Protein AF-A0A449B3T2-F1 (afdb_monomer)

Foldseek 3Di:
DVVVCVVPCVPCVVVVVVCVVCVVVVCVLVVDDPLVNVVVVPCVLVVVLVVQLVVVVVVPPDDPDPVRNVVSNVVSVVVSVVVPPDDDPPPPDD

Nearest PDB structures (foldseek):
  8ti8-assembly1_C  TM=3.161E-01  e=8.582E+00  Bacillus cereus B4264

Organism: NCBI:txid114885

Radius of gyration: 19.02 Å; Cα contacts (8 Å, |Δi|>4): 18; chains: 1; bounding box: 44×22×51 Å

pLDDT: mean 87.88, std 9.01, range [41.09, 96.56]

Secondary structure (DSSP, 8-state):
-HHHHHHHHHHHHHHHHHHHHTHHHHHGGGGS-HHHHHHHH-THHHHHHHHHHHHHHHT-S--SSHHHHHHHHHHHHHHHHTT--SPPTTTT--

InterPro domains:
  IPR001207 Transposase, mutator type [PF00872] (3-85)
  IPR001207 Transposase, mutator type [PTHR33217] (3-91)

Structure (mmCIF, N/CA/C/O backbone):
data_AF-A0A449B3T2-F1
#
_entry.id   AF-A0A449B3T2-F1
#
loop_
_atom_site.group_PDB
_atom_site.id
_atom_site.type_symbol
_atom_site.label_atom_id
_atom_site.label_alt_id
_atom_site.label_comp_id
_atom_site.label_asym_id
_atom_site.label_entity_id
_atom_site.label_seq_id
_atom_site.pdbx_PDB_ins_code
_atom_site.Cartn_x
_atom_site.Cartn_y
_atom_site.Cartn_z
_atom_site.occupancy
_atom_site.B_iso_or_equiv
_atom_site.auth_seq_id
_atom_site.auth_comp_id
_atom_site.auth_asym_id
_atom_site.auth_atom_id
_atom_site.pdbx_PDB_model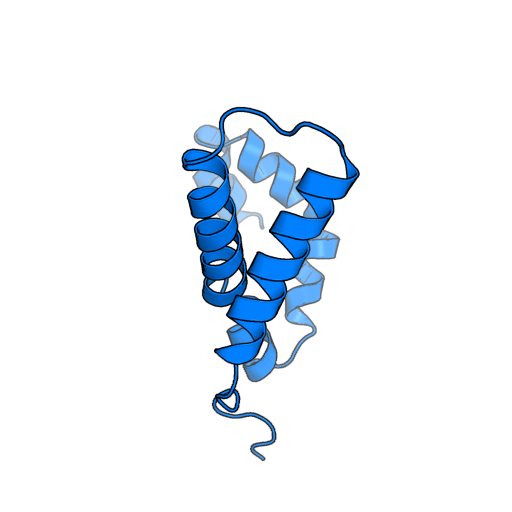_num
ATOM 1 N N . MET A 1 1 ? 12.709 -5.187 -19.032 1.00 81.06 1 MET A N 1
ATOM 2 C CA . MET A 1 1 ? 13.514 -5.498 -17.834 1.00 81.06 1 MET A CA 1
ATOM 3 C C . MET A 1 1 ? 14.985 -5.114 -17.995 1.00 81.06 1 MET A C 1
ATOM 5 O O . MET A 1 1 ? 15.429 -4.276 -17.232 1.00 81.06 1 MET A O 1
ATOM 9 N N . LYS A 1 2 ? 15.710 -5.595 -19.020 1.00 86.50 2 LYS A N 1
ATOM 10 C CA . LYS A 1 2 ? 17.157 -5.324 -19.219 1.00 86.50 2 LYS A CA 1
ATOM 11 C C . LYS A 1 2 ? 17.600 -3.859 -19.026 1.00 86.50 2 LYS A C 1
ATOM 13 O O . LYS A 1 2 ? 18.418 -3.590 -18.162 1.00 86.50 2 LYS A O 1
ATOM 18 N N . TYR A 1 3 ? 16.973 -2.909 -19.725 1.00 91.50 3 TYR A N 1
ATOM 19 C CA . TYR A 1 3 ? 17.302 -1.477 -19.594 1.00 91.50 3 TYR A CA 1
ATOM 20 C C . TYR A 1 3 ? 17.069 -0.907 -18.180 1.00 91.50 3 TYR A C 1
ATOM 22 O O . TYR A 1 3 ? 17.782 -0.014 -17.728 1.00 91.50 3 TYR A O 1
ATOM 30 N N . PHE A 1 4 ? 16.054 -1.407 -17.467 1.00 90.00 4 PHE A N 1
ATOM 31 C CA . PHE A 1 4 ? 15.775 -0.985 -16.094 1.00 90.00 4 PHE A CA 1
ATOM 32 C C . PHE A 1 4 ? 16.853 -1.494 -15.131 1.00 90.00 4 PHE A C 1
ATOM 34 O O . PHE A 1 4 ? 17.318 -0.727 -14.290 1.00 90.00 4 PHE A O 1
ATOM 41 N N . GLU A 1 5 ? 17.277 -2.749 -15.290 1.00 92.50 5 GLU A N 1
ATOM 42 C CA . GLU A 1 5 ? 18.349 -3.347 -14.489 1.00 92.50 5 GLU A CA 1
ATOM 43 C C . GLU A 1 5 ? 19.675 -2.616 -14.725 1.00 92.50 5 GLU A C 1
ATOM 45 O O . GLU A 1 5 ? 20.263 -2.109 -13.778 1.00 92.50 5 GLU A O 1
ATOM 50 N N . GLU A 1 6 ? 20.091 -2.438 -15.981 1.00 94.25 6 GLU A N 1
ATOM 51 C CA . GLU A 1 6 ? 21.342 -1.744 -16.330 1.00 94.25 6 GLU A CA 1
ATOM 52 C C . GLU A 1 6 ? 21.446 -0.345 -15.709 1.00 94.25 6 GLU A C 1
ATOM 54 O O . GLU A 1 6 ? 22.515 0.078 -15.272 1.00 94.25 6 GLU A O 1
ATOM 59 N N . LYS A 1 7 ? 20.322 0.376 -15.640 1.00 95.06 7 LYS A N 1
ATOM 60 C CA . LYS A 1 7 ? 20.288 1.745 -15.122 1.00 95.06 7 LYS A CA 1
ATOM 61 C C . LYS A 1 7 ? 20.272 1.824 -13.595 1.00 95.06 7 LYS A C 1
ATOM 63 O O . LYS A 1 7 ? 20.798 2.790 -13.042 1.00 95.06 7 LYS A O 1
ATOM 68 N N . TRP A 1 8 ? 19.627 0.876 -12.915 1.00 95.50 8 TRP A N 1
ATOM 69 C CA . TRP A 1 8 ? 19.292 1.012 -11.492 1.00 95.50 8 TRP A CA 1
ATOM 70 C C . TRP A 1 8 ? 19.899 -0.048 -10.577 1.00 95.50 8 TRP A C 1
ATOM 72 O O . TRP A 1 8 ? 19.884 0.157 -9.364 1.00 95.50 8 TRP A O 1
ATOM 82 N N . ASP A 1 9 ? 20.458 -1.133 -11.110 1.00 93.69 9 ASP A N 1
ATOM 83 C CA . ASP A 1 9 ? 20.985 -2.243 -10.307 1.00 93.69 9 ASP A CA 1
ATOM 84 C C . AS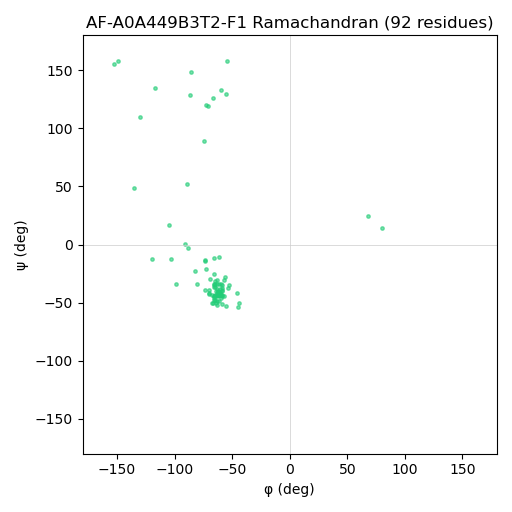P A 1 9 ? 22.120 -1.797 -9.377 1.00 93.69 9 ASP A C 1
ATOM 86 O O . ASP A 1 9 ? 22.115 -2.111 -8.187 1.00 93.69 9 ASP A O 1
ATOM 90 N N . SER A 1 10 ? 23.011 -0.933 -9.871 1.00 94.81 10 SER A N 1
ATOM 91 C CA . SER A 1 10 ? 24.129 -0.390 -9.088 1.00 94.81 10 SER A CA 1
ATOM 92 C C . SER A 1 10 ? 23.689 0.453 -7.885 1.00 94.81 10 SER A C 1
ATOM 94 O O . SER A 1 10 ? 24.380 0.487 -6.870 1.00 94.81 10 SER A O 1
ATOM 96 N N . LYS A 1 11 ? 22.539 1.134 -7.977 1.00 95.75 11 LYS A N 1
ATOM 97 C CA . LYS A 1 11 ? 22.045 2.052 -6.937 1.00 95.75 11 LYS A CA 1
ATOM 98 C C . LYS A 1 11 ? 21.001 1.413 -6.023 1.00 95.75 11 LYS A C 1
ATOM 100 O O . LYS A 1 11 ? 20.928 1.751 -4.844 1.00 95.75 11 LYS A O 1
ATOM 105 N N . TYR A 1 12 ? 20.177 0.517 -6.561 1.00 96.56 12 TYR A N 1
ATOM 106 C CA . TYR A 1 12 ? 19.007 -0.043 -5.885 1.00 96.56 12 TYR A CA 1
ATOM 107 C C . TYR A 1 12 ? 18.904 -1.559 -6.077 1.00 96.56 12 TYR A C 1
ATOM 109 O O . TYR A 1 12 ? 17.830 -2.079 -6.379 1.00 96.56 12 TYR A O 1
ATOM 117 N N . TYR A 1 13 ? 20.008 -2.270 -5.844 1.00 94.69 13 TYR A N 1
ATOM 118 C CA . TYR A 1 13 ? 20.117 -3.724 -6.004 1.00 94.69 13 TYR A CA 1
ATOM 119 C C . TYR A 1 13 ? 18.920 -4.509 -5.439 1.00 94.69 13 TYR A C 1
ATOM 121 O O . TYR A 1 13 ? 18.309 -5.311 -6.138 1.00 94.69 13 TYR A O 1
ATOM 129 N N . TYR A 1 14 ? 18.517 -4.252 -4.188 1.00 95.50 14 TYR A N 1
ATOM 130 C CA . TYR A 1 14 ? 17.400 -4.981 -3.570 1.00 95.50 14 TYR A CA 1
ATOM 131 C C . TYR A 1 14 ? 16.052 -4.717 -4.244 1.00 95.50 14 TYR A C 1
ATOM 133 O O . TYR A 1 14 ? 15.227 -5.627 -4.337 1.00 95.50 14 TYR A O 1
ATOM 141 N N . ALA A 1 15 ? 15.828 -3.496 -4.739 1.00 93.25 15 ALA A N 1
ATOM 142 C CA . ALA A 1 15 ? 14.626 -3.188 -5.499 1.00 93.25 15 ALA A CA 1
ATOM 143 C C . ALA A 1 15 ? 14.643 -3.964 -6.820 1.00 93.25 15 ALA A C 1
ATOM 145 O O . ALA A 1 15 ? 13.694 -4.686 -7.110 1.00 93.25 15 ALA A O 1
ATOM 146 N N . VAL A 1 16 ? 15.744 -3.893 -7.572 1.00 94.62 16 VAL A N 1
ATOM 147 C CA . VAL A 1 16 ? 15.893 -4.600 -8.853 1.00 94.62 16 VAL A CA 1
ATOM 148 C C . VAL A 1 16 ? 15.745 -6.114 -8.683 1.00 94.62 16 VAL A C 1
ATOM 150 O O . VAL A 1 16 ? 14.994 -6.745 -9.425 1.00 94.62 16 VAL A O 1
ATOM 153 N N . LYS A 1 17 ? 16.360 -6.691 -7.646 1.00 94.88 17 LYS A N 1
ATOM 154 C CA . LYS A 1 17 ? 16.214 -8.107 -7.289 1.00 94.88 17 LYS A CA 1
ATOM 155 C C . LYS A 1 17 ? 14.761 -8.491 -6.999 1.00 94.88 17 LYS A C 1
ATOM 157 O O . LYS A 1 17 ? 14.304 -9.521 -7.482 1.00 94.88 17 LYS A O 1
ATOM 162 N N . SER A 1 18 ? 14.025 -7.673 -6.244 1.00 94.50 18 SER A N 1
ATOM 163 C CA . SER A 1 18 ? 12.599 -7.910 -5.979 1.00 94.50 18 SER A CA 1
ATOM 164 C C . SER A 1 18 ? 11.768 -7.879 -7.266 1.00 94.50 18 SER A C 1
ATOM 166 O O . SER A 1 18 ? 10.952 -8.769 -7.494 1.00 94.50 18 SER A O 1
ATOM 168 N N . TRP A 1 19 ? 12.021 -6.910 -8.151 1.00 93.38 19 TRP A N 1
ATOM 169 C CA . TRP A 1 19 ? 11.360 -6.833 -9.456 1.00 93.38 19 TRP A CA 1
ATOM 170 C C . TRP A 1 19 ? 11.654 -8.048 -10.335 1.00 93.38 19 TRP A C 1
ATOM 172 O O . TRP A 1 19 ? 10.745 -8.545 -10.989 1.00 93.38 19 TRP A O 1
ATOM 182 N N . ARG A 1 20 ? 12.899 -8.540 -10.341 1.00 93.19 20 ARG A N 1
ATOM 183 C CA . ARG A 1 20 ? 13.285 -9.740 -11.092 1.00 93.19 20 ARG A CA 1
ATOM 184 C C . ARG A 1 20 ? 12.594 -10.991 -10.550 1.00 93.19 20 ARG A C 1
ATOM 186 O O . ARG A 1 20 ? 12.067 -11.770 -11.333 1.00 93.19 20 ARG A O 1
ATOM 193 N N . ASN A 1 21 ? 12.576 -11.168 -9.229 1.00 94.88 21 ASN A N 1
ATOM 194 C CA . ASN A 1 21 ? 11.990 -12.350 -8.594 1.00 94.88 21 ASN A CA 1
ATOM 195 C C . ASN A 1 21 ? 10.471 -12.440 -8.781 1.00 94.88 21 ASN A C 1
ATOM 197 O O . ASN A 1 21 ? 9.945 -13.537 -8.901 1.00 94.88 21 ASN A O 1
ATOM 201 N N . ASN A 1 22 ? 9.782 -11.297 -8.804 1.00 94.44 22 ASN A N 1
ATOM 202 C CA . ASN A 1 22 ? 8.323 -11.232 -8.920 1.00 94.44 22 ASN A CA 1
ATOM 203 C C . ASN A 1 22 ? 7.872 -10.809 -10.330 1.00 94.44 22 ASN A C 1
ATOM 205 O O . ASN A 1 22 ? 6.743 -10.359 -10.512 1.00 94.44 22 ASN A O 1
ATOM 209 N N . PHE A 1 23 ? 8.758 -10.883 -11.331 1.00 91.69 23 PHE A N 1
ATOM 210 C CA . PHE A 1 23 ? 8.513 -10.289 -12.647 1.00 91.69 23 PHE A CA 1
ATOM 211 C C . PHE A 1 23 ? 7.264 -10.862 -13.326 1.00 91.69 23 PHE A C 1
ATOM 213 O O . PHE A 1 23 ? 6.457 -10.095 -13.845 1.00 91.69 23 PHE A O 1
ATOM 220 N N . ASP A 1 24 ? 7.072 -12.180 -13.269 1.00 91.88 24 ASP A N 1
ATOM 221 C CA . ASP A 1 24 ? 5.936 -12.855 -13.908 1.00 91.88 24 ASP A CA 1
ATOM 222 C C . ASP A 1 24 ? 4.589 -12.394 -13.323 1.00 91.88 24 ASP A C 1
ATOM 224 O O . ASP A 1 24 ? 3.641 -12.096 -14.056 1.00 91.88 24 ASP A O 1
ATOM 228 N N . GLU A 1 25 ? 4.520 -12.226 -12.001 1.00 91.44 25 GLU A N 1
ATOM 229 C CA . GLU A 1 25 ? 3.337 -11.683 -11.327 1.00 91.44 25 GLU A CA 1
ATOM 230 C C . GLU A 1 25 ? 3.102 -10.218 -11.713 1.00 91.44 25 GLU A C 1
ATOM 232 O O . GLU A 1 25 ? 1.986 -9.827 -12.061 1.00 91.44 25 GLU A O 1
ATOM 237 N N . LEU A 1 26 ? 4.161 -9.404 -11.730 1.00 89.19 26 LEU A N 1
ATOM 238 C CA . LEU A 1 26 ? 4.076 -7.982 -12.070 1.00 89.19 26 LEU A CA 1
ATOM 239 C C . LEU A 1 26 ? 3.653 -7.757 -13.527 1.00 89.19 26 LEU A C 1
ATOM 241 O O . LEU A 1 26 ? 2.927 -6.804 -13.815 1.00 89.19 26 LEU A O 1
ATOM 245 N N . VAL A 1 27 ? 4.062 -8.629 -14.453 1.00 90.69 27 VAL A N 1
ATOM 246 C CA . VAL A 1 27 ? 3.694 -8.522 -15.873 1.00 90.69 27 VAL A CA 1
ATOM 247 C C . VAL A 1 27 ? 2.230 -8.890 -16.119 1.00 90.69 27 VAL A C 1
ATOM 249 O O . VAL A 1 27 ? 1.643 -8.393 -17.079 1.00 90.69 27 VAL A O 1
ATOM 252 N N . THR A 1 28 ? 1.590 -9.642 -15.218 1.00 90.56 28 THR A N 1
ATOM 253 C CA . THR A 1 28 ? 0.153 -9.967 -15.311 1.00 90.56 28 THR A CA 1
ATOM 254 C C . THR A 1 28 ? -0.718 -8.706 -15.381 1.00 90.56 28 THR A C 1
ATOM 256 O O . THR A 1 28 ? -1.761 -8.703 -16.032 1.00 90.56 28 THR A O 1
ATOM 259 N N . PHE A 1 29 ? -0.253 -7.589 -14.811 1.00 88.50 29 PHE A N 1
ATOM 260 C CA . PHE A 1 29 ? -0.877 -6.272 -14.962 1.00 88.50 29 PHE A CA 1
ATOM 261 C C . PHE A 1 29 ? -1.102 -5.860 -16.430 1.00 88.50 29 PHE A C 1
ATOM 263 O O . PHE A 1 29 ? -2.097 -5.207 -16.744 1.00 88.50 29 PHE A O 1
ATOM 270 N N . PHE A 1 30 ? -0.206 -6.236 -17.347 1.00 90.31 30 PHE A N 1
ATOM 271 C CA . PHE A 1 30 ? -0.318 -5.892 -18.767 1.00 90.31 30 PHE A CA 1
ATOM 272 C C . PHE A 1 30 ? -1.403 -6.675 -19.509 1.00 90.31 30 PHE A C 1
ATOM 274 O O . PHE A 1 30 ? -1.786 -6.257 -20.599 1.00 90.31 30 PHE A O 1
ATOM 281 N N . ASN A 1 31 ? -1.943 -7.739 -18.911 1.00 92.69 31 ASN A N 1
ATOM 282 C CA . ASN A 1 31 ? -3.065 -8.485 -19.481 1.00 92.69 31 ASN A CA 1
ATOM 283 C C . ASN A 1 31 ? -4.395 -7.717 -19.372 1.00 92.69 31 ASN A C 1
ATOM 285 O O . ASN A 1 31 ? -5.365 -8.078 -20.033 1.00 92.69 31 ASN A O 1
ATOM 289 N N . PHE A 1 32 ? -4.460 -6.660 -18.553 1.00 90.12 32 PHE A N 1
ATOM 290 C CA . PHE A 1 32 ? -5.663 -5.845 -18.399 1.00 90.12 32 PHE A CA 1
ATOM 291 C C . PHE A 1 32 ? -5.761 -4.724 -19.458 1.00 90.12 32 PHE A C 1
ATOM 293 O O . PHE A 1 32 ? -4.739 -4.140 -19.848 1.00 90.12 32 PHE A O 1
ATOM 300 N N . PRO A 1 33 ? -6.988 -4.338 -19.871 1.00 91.19 33 PRO A N 1
ATOM 301 C CA . PRO A 1 33 ? -7.226 -3.171 -20.724 1.00 91.19 33 PRO A CA 1
ATOM 302 C C . PRO A 1 33 ? -6.628 -1.879 -20.152 1.00 91.19 33 PRO A C 1
ATOM 304 O O . PRO A 1 33 ? -6.374 -1.767 -18.948 1.00 91.19 33 PRO A O 1
ATOM 307 N N . ALA A 1 34 ? -6.385 -0.882 -21.006 1.00 87.88 34 ALA A N 1
ATOM 308 C CA . ALA A 1 34 ? -5.733 0.369 -20.604 1.00 87.88 34 ALA A CA 1
ATOM 309 C C . ALA A 1 34 ? -6.516 1.120 -19.508 1.00 87.88 34 ALA A C 1
ATOM 311 O O . ALA A 1 34 ? -5.920 1.710 -18.604 1.00 87.88 34 ALA A O 1
ATOM 312 N N . GLU A 1 35 ? -7.842 1.036 -19.554 1.00 83.50 35 GLU A N 1
ATOM 313 C CA . GLU A 1 35 ? -8.785 1.623 -18.605 1.00 83.50 35 GLU A CA 1
ATOM 314 C C . GLU A 1 35 ? -8.590 1.017 -17.211 1.00 83.50 35 GLU A C 1
ATOM 316 O O . GLU A 1 35 ? -8.420 1.737 -16.227 1.00 83.50 35 GLU A O 1
ATOM 321 N N . ILE A 1 36 ? -8.520 -0.314 -17.136 1.00 86.31 36 ILE A N 1
ATOM 322 C CA . ILE A 1 36 ? -8.314 -1.053 -15.886 1.00 86.31 36 ILE A CA 1
ATOM 323 C C . ILE A 1 36 ? -6.890 -0.845 -15.359 1.00 86.31 36 ILE A C 1
ATOM 325 O O . ILE A 1 36 ? -6.698 -0.626 -14.163 1.00 86.31 36 ILE A O 1
ATOM 329 N N . ARG A 1 37 ? -5.885 -0.817 -16.243 1.00 88.88 37 ARG A N 1
ATOM 330 C CA . ARG A 1 37 ? -4.495 -0.516 -15.866 1.00 88.88 37 ARG A CA 1
ATOM 331 C C . ARG A 1 37 ? -4.355 0.857 -15.225 1.00 88.88 37 ARG A C 1
ATOM 333 O O . ARG A 1 37 ? -3.636 0.992 -14.237 1.00 88.88 37 ARG A O 1
ATOM 340 N N . LYS A 1 38 ? -5.067 1.865 -15.737 1.00 84.50 38 LYS A N 1
ATOM 341 C CA . LYS A 1 38 ? -5.092 3.206 -15.138 1.00 84.50 38 LYS A CA 1
ATOM 342 C C . LYS A 1 38 ? -5.643 3.172 -13.712 1.00 84.50 38 LYS A C 1
ATOM 344 O O . LYS A 1 38 ? -5.073 3.823 -12.841 1.00 84.50 38 LYS A O 1
ATOM 349 N N . LEU A 1 39 ? -6.700 2.395 -13.465 1.00 83.62 39 LEU A N 1
ATOM 350 C CA . LEU A 1 39 ? -7.270 2.227 -12.125 1.00 83.62 39 LEU A CA 1
ATOM 351 C C . LEU A 1 39 ? -6.297 1.526 -11.175 1.00 83.62 39 LEU A C 1
ATOM 353 O O . LEU A 1 39 ? -6.049 2.029 -10.081 1.00 83.62 39 LEU A O 1
ATOM 357 N N . ILE A 1 40 ? -5.698 0.416 -11.605 1.00 86.25 40 ILE A N 1
ATOM 358 C CA . ILE A 1 40 ? -4.751 -0.353 -10.786 1.00 86.25 40 ILE A CA 1
ATOM 359 C C . ILE A 1 40 ? -3.487 0.468 -10.475 1.00 86.25 40 ILE A C 1
ATOM 361 O O . ILE A 1 40 ? -2.999 0.436 -9.348 1.00 86.25 40 ILE A O 1
ATOM 365 N N . TYR A 1 41 ? -2.971 1.238 -11.441 1.00 82.56 41 TYR A N 1
ATOM 366 C CA . TYR A 1 41 ? -1.792 2.086 -11.231 1.00 82.56 41 TYR A CA 1
ATOM 367 C C . TYR A 1 41 ? -2.052 3.224 -10.233 1.00 82.56 41 TYR A C 1
ATOM 369 O O . TYR A 1 41 ? -1.123 3.715 -9.593 1.00 82.56 41 TYR A O 1
ATOM 377 N N . THR A 1 42 ? -3.307 3.660 -10.072 1.00 79.62 42 THR A N 1
ATOM 378 C CA . THR A 1 42 ? -3.644 4.687 -9.081 1.00 79.62 42 THR A CA 1
ATOM 379 C C . THR A 1 42 ? -3.626 4.101 -7.666 1.00 79.62 42 THR A C 1
ATOM 381 O O . THR A 1 42 ? -4.641 3.679 -7.120 1.00 79.62 42 THR A O 1
ATOM 384 N N . THR A 1 43 ? -2.462 4.126 -7.017 1.00 77.94 43 THR A N 1
ATOM 385 C CA . THR A 1 43 ? -2.306 3.706 -5.611 1.00 77.94 43 THR A CA 1
ATOM 386 C C . THR A 1 43 ? -3.041 4.623 -4.625 1.00 77.94 43 THR A C 1
ATOM 388 O O . THR A 1 43 ? -3.240 4.246 -3.471 1.00 77.94 43 THR A O 1
ATOM 391 N N . ASN A 1 44 ? -3.520 5.789 -5.081 1.00 82.19 44 ASN A N 1
ATOM 392 C CA . ASN A 1 44 ? -4.229 6.811 -4.302 1.00 82.19 44 ASN A CA 1
ATOM 393 C C . ASN A 1 44 ? -5.325 6.253 -3.382 1.00 82.19 44 ASN A C 1
ATOM 395 O O . ASN A 1 44 ? -5.454 6.707 -2.247 1.00 82.19 44 ASN A O 1
ATOM 399 N N . VAL A 1 45 ? -6.123 5.286 -3.848 1.00 85.12 45 VAL A N 1
ATOM 400 C CA . VAL A 1 45 ? -7.238 4.733 -3.059 1.00 85.12 45 VAL A CA 1
ATOM 401 C C . VAL A 1 4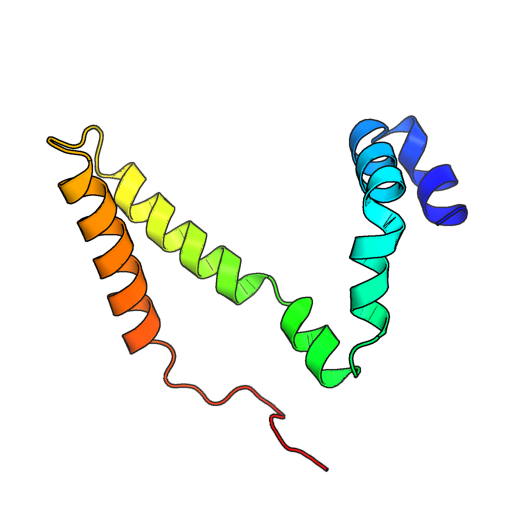5 ? -6.714 3.952 -1.851 1.00 85.12 45 VAL A C 1
ATOM 403 O O . VAL A 1 45 ? -7.120 4.215 -0.715 1.00 85.12 45 VAL A O 1
ATOM 406 N N . ILE A 1 46 ? -5.769 3.037 -2.084 1.00 88.00 46 ILE A N 1
ATOM 407 C CA . ILE A 1 46 ? -5.172 2.188 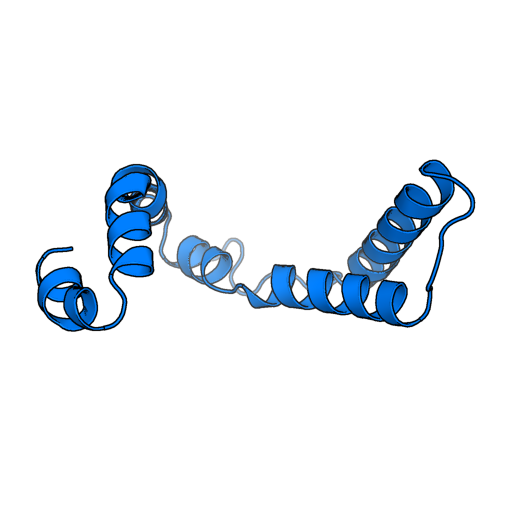-1.045 1.00 88.00 46 ILE A CA 1
ATOM 408 C C . ILE A 1 46 ? -4.283 3.023 -0.115 1.00 88.00 46 ILE A C 1
ATOM 410 O O . ILE A 1 46 ? -4.339 2.873 1.106 1.00 88.00 46 ILE A O 1
ATOM 414 N N . GLU A 1 47 ? -3.496 3.951 -0.659 1.00 90.75 47 GLU A N 1
ATOM 415 C CA . GLU A 1 47 ? -2.652 4.855 0.124 1.00 90.75 47 GLU A CA 1
ATOM 416 C C . GLU A 1 47 ? -3.471 5.777 1.027 1.00 90.75 47 GLU A C 1
ATOM 418 O O . GLU A 1 47 ? -3.110 5.971 2.190 1.00 90.75 47 GLU A O 1
ATOM 423 N N . ASN A 1 48 ? -4.589 6.317 0.533 1.00 89.69 48 ASN A N 1
ATOM 424 C CA . ASN A 1 48 ? -5.491 7.139 1.334 1.00 89.69 48 ASN A CA 1
ATOM 425 C C . ASN A 1 48 ? -6.118 6.334 2.484 1.00 89.69 48 ASN A C 1
ATOM 427 O O . ASN A 1 48 ? -6.120 6.801 3.626 1.00 89.69 48 ASN A O 1
ATOM 431 N N . LEU A 1 49 ? -6.581 5.105 2.219 1.00 91.62 49 LEU A N 1
ATOM 432 C CA . LEU A 1 49 ? -7.091 4.209 3.261 1.00 91.62 49 LEU A CA 1
ATOM 433 C C . LEU A 1 49 ? -6.015 3.923 4.321 1.00 91.62 49 LEU A C 1
ATOM 435 O O . LEU A 1 49 ? -6.238 4.150 5.512 1.00 91.62 49 LEU A O 1
ATOM 439 N N . ASN A 1 50 ? -4.818 3.513 3.893 1.00 92.19 50 ASN A N 1
ATOM 440 C CA . ASN A 1 50 ? -3.697 3.227 4.789 1.00 92.19 50 ASN A CA 1
ATOM 441 C C . ASN A 1 50 ? -3.271 4.456 5.601 1.00 92.19 50 ASN A C 1
ATOM 443 O O . ASN A 1 50 ? -2.963 4.343 6.789 1.00 92.19 50 ASN A O 1
ATOM 447 N N . ARG A 1 51 ? -3.282 5.649 4.999 1.00 92.25 51 ARG A N 1
ATOM 448 C CA . ARG A 1 51 ? -3.008 6.913 5.694 1.00 92.25 51 ARG A CA 1
ATOM 449 C C . ARG A 1 51 ? -4.042 7.185 6.788 1.00 92.25 51 ARG A C 1
ATOM 451 O O . ARG A 1 51 ? -3.653 7.558 7.895 1.00 92.25 51 ARG A O 1
ATOM 458 N N . ASN A 1 52 ? -5.329 6.979 6.508 1.00 90.94 52 ASN A N 1
ATOM 459 C CA . ASN A 1 52 ? -6.401 7.169 7.489 1.00 90.94 52 ASN A CA 1
ATOM 460 C C . ASN A 1 52 ? -6.287 6.181 8.655 1.00 90.94 52 ASN A C 1
ATOM 462 O O . ASN A 1 52 ? -6.364 6.592 9.813 1.00 90.94 52 ASN A O 1
ATOM 466 N N . ILE A 1 53 ? -6.004 4.911 8.364 1.00 92.06 53 ILE A N 1
ATOM 467 C CA . ILE A 1 53 ? -5.769 3.879 9.381 1.00 92.06 53 ILE A CA 1
ATOM 468 C C . ILE A 1 53 ? -4.555 4.245 10.254 1.00 92.06 53 ILE A C 1
ATOM 470 O O . ILE A 1 53 ? -4.659 4.290 11.481 1.00 92.06 53 ILE A O 1
ATOM 474 N N . ARG A 1 54 ? -3.418 4.618 9.646 1.00 92.31 54 ARG A N 1
ATOM 475 C CA . ARG A 1 54 ? -2.214 5.064 10.377 1.00 92.31 54 ARG A CA 1
ATOM 476 C C . ARG A 1 54 ? -2.477 6.286 11.255 1.00 92.31 54 ARG A C 1
ATOM 478 O O . ARG A 1 54 ? -1.933 6.368 12.351 1.00 92.31 54 ARG A O 1
ATOM 485 N N . LYS A 1 55 ? -3.312 7.230 10.806 1.00 91.94 55 LYS A N 1
ATOM 486 C CA . LYS A 1 55 ? -3.696 8.409 11.598 1.00 91.94 55 LYS A CA 1
ATOM 487 C C . LYS A 1 55 ? -4.443 8.016 12.876 1.00 91.94 55 LYS A C 1
ATOM 489 O O . LYS A 1 55 ? -4.190 8.607 13.921 1.00 91.94 55 LYS A O 1
ATOM 494 N N . ILE A 1 56 ? -5.328 7.023 12.803 1.00 89.31 56 ILE A N 1
ATOM 495 C CA . ILE A 1 56 ? -6.057 6.514 13.972 1.00 89.31 56 ILE A CA 1
ATOM 496 C C . ILE A 1 56 ? -5.088 5.844 14.952 1.00 89.31 56 ILE A C 1
ATOM 498 O O . ILE A 1 56 ? -5.148 6.123 16.149 1.00 89.31 56 ILE A O 1
ATOM 502 N N . PHE A 1 57 ? -4.162 5.026 14.442 1.00 89.38 57 PHE A N 1
ATOM 503 C CA . PHE A 1 57 ? -3.147 4.363 15.263 1.00 89.38 57 PHE A CA 1
ATOM 504 C C . PHE A 1 57 ? -2.153 5.325 15.898 1.00 89.38 57 PHE A C 1
ATOM 506 O O . PHE A 1 57 ? -1.788 5.143 17.050 1.00 89.38 57 PHE A O 1
ATOM 513 N N . LYS A 1 58 ?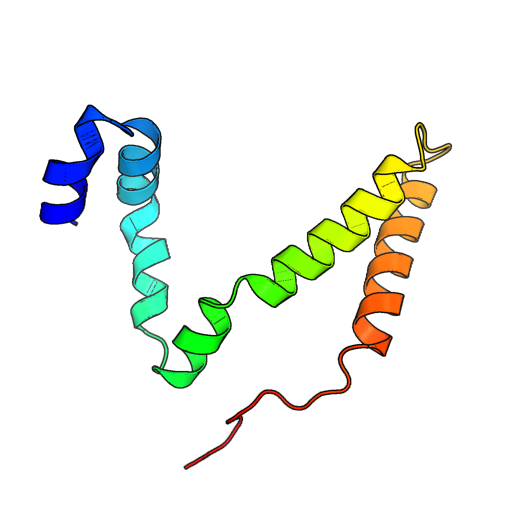 -1.768 6.400 15.208 1.00 89.38 58 LYS A N 1
ATOM 514 C CA . LYS A 1 58 ? -0.860 7.408 15.770 1.00 89.38 58 LYS A CA 1
ATOM 515 C C . LYS A 1 58 ? -1.389 8.016 17.078 1.00 89.38 58 LYS A C 1
ATOM 517 O O . LYS A 1 58 ? -0.600 8.383 17.939 1.00 89.38 58 LYS A O 1
ATOM 522 N N . ASN A 1 59 ? -2.710 8.096 17.230 1.00 84.81 59 ASN A N 1
ATOM 523 C CA . ASN A 1 59 ? -3.362 8.651 18.416 1.00 84.81 59 ASN A CA 1
ATOM 524 C C . ASN A 1 59 ? -3.662 7.595 19.500 1.00 84.81 59 ASN A C 1
ATOM 526 O O . ASN A 1 59 ? -4.259 7.936 20.519 1.00 84.81 59 ASN A O 1
ATOM 530 N N . LYS A 1 60 ? -3.307 6.320 19.288 1.00 84.94 60 LYS A N 1
ATOM 531 C CA . LYS A 1 60 ? -3.574 5.209 20.213 1.00 84.94 60 LYS A CA 1
ATOM 532 C C . LYS A 1 60 ? -2.289 4.419 20.456 1.00 84.94 60 LYS A C 1
ATOM 534 O O . LYS A 1 60 ? -1.809 3.723 19.572 1.00 84.94 60 LYS A O 1
ATOM 539 N N . THR A 1 61 ? -1.735 4.525 21.659 1.00 81.62 61 THR A N 1
ATOM 540 C CA . THR A 1 61 ? -0.454 3.900 22.028 1.00 81.62 61 THR A CA 1
ATOM 541 C C . THR A 1 61 ? -0.570 2.426 22.417 1.00 81.62 61 THR A C 1
ATOM 543 O O . THR A 1 61 ? 0.417 1.706 22.319 1.00 81.62 61 THR A O 1
ATOM 546 N N . SER A 1 62 ? -1.748 1.963 22.846 1.00 88.75 62 SER A N 1
ATOM 547 C CA . SER A 1 62 ? -1.994 0.563 23.205 1.00 88.75 62 SER A CA 1
ATOM 548 C C . SER A 1 62 ? -3.462 0.185 23.003 1.00 88.75 62 SER A C 1
ATOM 550 O O . SER A 1 62 ? -4.348 1.046 23.039 1.00 88.75 62 SER A O 1
ATOM 552 N N . PHE A 1 63 ? -3.704 -1.109 22.797 1.00 89.50 63 PHE A N 1
ATOM 553 C CA . PHE A 1 63 ? -5.026 -1.708 22.663 1.00 89.50 63 PHE A CA 1
ATOM 554 C C . PHE A 1 63 ? -5.259 -2.703 23.805 1.00 89.50 63 PHE A C 1
ATOM 556 O O . PHE A 1 63 ? -4.370 -3.501 24.087 1.00 89.50 63 PHE A O 1
ATOM 563 N N . PRO A 1 64 ? -6.433 -2.681 24.462 1.00 92.62 64 PRO A N 1
ATOM 564 C CA . PRO A 1 64 ? -6.730 -3.589 25.569 1.00 92.62 64 PRO A CA 1
ATOM 565 C C . PRO A 1 64 ? -6.901 -5.050 25.126 1.00 92.62 64 P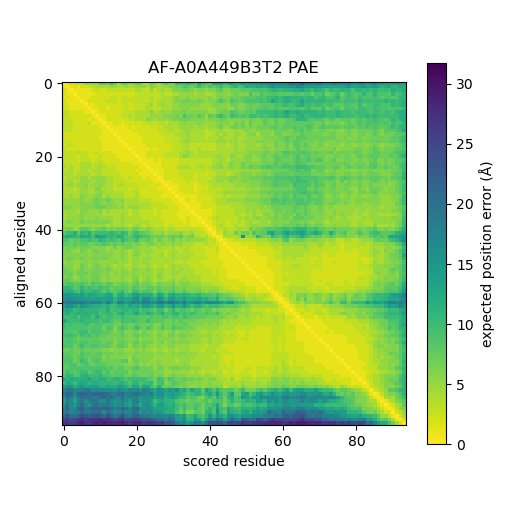RO A C 1
ATOM 567 O O . PRO A 1 64 ? -6.618 -5.952 25.906 1.00 92.62 64 PRO A O 1
ATOM 570 N N . THR A 1 65 ? -7.371 -5.288 23.896 1.00 95.75 65 THR A N 1
ATOM 571 C CA . THR A 1 65 ? -7.554 -6.630 23.313 1.00 95.75 65 THR A CA 1
ATOM 572 C C . THR A 1 65 ? -7.353 -6.613 21.798 1.00 95.75 65 THR A C 1
ATOM 574 O O . THR A 1 65 ? -7.573 -5.581 21.153 1.00 95.75 65 THR A O 1
ATOM 577 N N . ASP A 1 66 ? -7.040 -7.765 21.203 1.00 93.81 66 ASP A N 1
ATOM 578 C CA . ASP A 1 66 ? -6.967 -7.924 19.741 1.00 93.81 66 ASP A CA 1
ATOM 579 C C . ASP A 1 66 ? -8.301 -7.589 19.056 1.00 93.81 66 ASP A C 1
ATOM 581 O O . ASP A 1 66 ? -8.344 -6.977 17.989 1.00 93.81 66 ASP A O 1
ATOM 585 N N . GLU A 1 67 ? -9.421 -7.899 19.709 1.00 95.94 67 GLU A N 1
ATOM 586 C CA . GLU A 1 67 ? -10.750 -7.561 19.202 1.00 95.94 67 GLU A CA 1
ATOM 587 C C . GLU A 1 67 ? -10.957 -6.040 19.104 1.00 95.94 67 GLU A C 1
ATOM 589 O O . GLU A 1 67 ? -11.546 -5.544 18.140 1.00 95.94 67 GLU A O 1
ATOM 594 N N . SER A 1 68 ? -10.439 -5.275 20.071 1.00 92.56 68 SER A N 1
ATOM 595 C CA . SER A 1 68 ? -10.521 -3.811 20.042 1.00 92.56 68 SER A CA 1
ATOM 596 C C . SER A 1 68 ? -9.728 -3.212 18.874 1.00 92.56 68 SER A C 1
ATOM 598 O O . SER A 1 68 ? -10.187 -2.257 18.241 1.00 92.56 68 SER A O 1
ATOM 600 N N . LEU A 1 69 ? -8.583 -3.817 18.540 1.00 91.94 69 LEU A N 1
ATOM 601 C CA . LEU A 1 69 ? -7.770 -3.456 17.382 1.00 91.94 69 LEU A CA 1
ATOM 602 C C . LEU A 1 69 ? -8.539 -3.712 16.078 1.00 91.94 69 LEU A C 1
ATOM 604 O O . LEU A 1 69 ? -8.673 -2.806 15.251 1.00 91.94 69 LEU A O 1
ATOM 608 N N . ILE A 1 70 ? -9.104 -4.913 15.924 1.00 94.50 70 ILE A N 1
ATOM 609 C CA . ILE A 1 70 ? -9.887 -5.300 14.741 1.00 94.50 70 ILE A CA 1
ATOM 610 C C . ILE A 1 70 ? -11.100 -4.379 14.564 1.00 94.50 70 ILE A C 1
ATOM 612 O O . ILE A 1 70 ? -11.327 -3.866 13.466 1.00 94.50 70 ILE A O 1
ATOM 616 N N . LYS A 1 71 ? -11.846 -4.095 15.641 1.00 94.38 71 LYS A N 1
ATOM 617 C CA . LYS A 1 71 ? -13.011 -3.191 15.608 1.00 94.38 71 LYS A CA 1
ATOM 618 C C . LYS A 1 71 ? -12.646 -1.788 15.124 1.00 94.38 71 LYS A C 1
ATOM 620 O O . LYS A 1 71 ? -13.395 -1.187 14.359 1.00 94.38 71 LYS A O 1
ATOM 625 N N . ILE A 1 72 ? -11.490 -1.263 15.524 1.00 92.19 72 ILE A N 1
ATOM 626 C CA . ILE A 1 72 ? -11.042 0.064 15.086 1.00 92.19 72 ILE A CA 1
ATOM 627 C C . ILE A 1 72 ? -10.715 0.088 13.594 1.00 92.19 72 ILE A C 1
ATOM 629 O O . ILE A 1 72 ? -11.118 1.026 12.904 1.00 92.19 72 ILE A O 1
ATOM 633 N N . VAL A 1 73 ? -10.026 -0.937 13.086 1.00 93.06 73 VAL A N 1
ATOM 634 C CA . VAL A 1 73 ? -9.759 -1.062 11.645 1.00 93.06 73 VAL A CA 1
ATOM 635 C C . VAL A 1 73 ? -11.071 -1.186 10.872 1.00 93.06 73 VAL A C 1
ATOM 637 O O . VAL A 1 73 ? -11.262 -0.485 9.880 1.00 93.06 73 VAL A O 1
ATOM 640 N N . TYR A 1 74 ? -12.007 -1.999 11.367 1.00 94.19 74 TYR A N 1
ATOM 641 C CA . TYR A 1 74 ? -13.338 -2.140 10.785 1.00 94.19 74 TYR A CA 1
ATOM 642 C C . TYR A 1 74 ? -14.061 -0.791 10.678 1.00 94.19 74 TYR A C 1
ATOM 644 O O . TYR A 1 74 ? -14.468 -0.401 9.585 1.00 94.19 74 TYR A O 1
ATOM 652 N N . PHE A 1 75 ? -14.160 -0.023 11.768 1.00 93.69 75 PHE A N 1
ATOM 653 C CA . PHE A 1 75 ? -14.814 1.290 11.734 1.00 93.69 75 PHE A CA 1
ATOM 654 C C . PHE A 1 75 ? -14.097 2.296 10.825 1.00 93.69 75 PHE A C 1
ATOM 656 O O . PHE A 1 75 ? -14.757 3.111 10.177 1.00 93.69 75 PHE A O 1
ATOM 663 N N . ALA A 1 76 ? -12.765 2.239 10.736 1.00 91.56 76 ALA A N 1
ATOM 664 C CA . ALA A 1 76 ? -12.002 3.070 9.807 1.00 91.56 76 ALA A CA 1
ATOM 665 C C . ALA A 1 76 ? -12.379 2.778 8.346 1.00 91.56 76 ALA A C 1
ATOM 667 O O . ALA A 1 76 ? -12.581 3.711 7.568 1.00 91.56 76 ALA A O 1
ATOM 668 N N . ILE A 1 77 ? -12.517 1.494 7.999 1.00 93.31 77 ILE A N 1
ATOM 669 C CA . ILE A 1 77 ? -12.952 1.050 6.672 1.00 93.31 77 ILE A CA 1
ATOM 670 C C . ILE A 1 77 ? -14.400 1.480 6.419 1.00 93.31 77 ILE A C 1
ATOM 672 O O . ILE A 1 77 ? -14.659 2.095 5.393 1.00 93.31 77 ILE A O 1
ATOM 676 N N . GLN A 1 78 ? -15.325 1.256 7.359 1.00 93.38 78 GLN A N 1
ATOM 677 C CA . GLN A 1 78 ? -16.732 1.665 7.213 1.00 93.38 78 GLN A CA 1
ATOM 678 C C . GLN A 1 78 ? -16.879 3.174 6.965 1.00 93.38 78 GLN A C 1
ATOM 680 O O . GLN A 1 78 ? -17.577 3.601 6.050 1.00 93.38 78 GLN A O 1
ATOM 685 N N . ASN A 1 79 ? -16.151 4.002 7.717 1.00 90.81 79 ASN A N 1
ATOM 686 C CA . ASN A 1 79 ? -16.149 5.450 7.505 1.00 90.81 79 ASN A CA 1
ATOM 687 C C . ASN A 1 79 ? -15.555 5.845 6.138 1.00 90.81 79 ASN A C 1
ATOM 689 O O . ASN A 1 79 ? -15.940 6.859 5.560 1.00 90.81 79 ASN A O 1
ATOM 693 N N . GLN A 1 80 ? -14.600 5.070 5.615 1.00 90.06 80 GLN A N 1
ATOM 694 C CA . GLN A 1 80 ? -14.057 5.292 4.278 1.00 90.06 80 GLN A CA 1
ATOM 695 C C . GLN A 1 80 ? -15.045 4.867 3.183 1.00 90.06 80 GLN A C 1
ATOM 697 O O . GLN A 1 80 ? -15.172 5.588 2.194 1.00 90.06 80 GLN A O 1
ATOM 702 N N . LEU A 1 81 ? -15.758 3.754 3.379 1.00 90.00 81 LEU A N 1
ATOM 703 C CA . LEU A 1 81 ? -16.794 3.261 2.469 1.00 90.00 81 LEU A CA 1
ATOM 704 C C . LEU A 1 81 ? -17.930 4.275 2.318 1.00 90.00 81 LEU A C 1
ATOM 706 O O . LEU A 1 81 ? -18.283 4.598 1.193 1.00 90.00 81 LEU A O 1
ATOM 710 N N . ASN A 1 82 ? -18.384 4.889 3.415 1.00 88.00 82 ASN A N 1
ATOM 711 C CA . ASN A 1 82 ? -19.396 5.958 3.389 1.00 88.00 82 ASN A CA 1
ATOM 712 C C . ASN A 1 82 ? -18.972 7.214 2.600 1.00 88.00 82 ASN A C 1
ATOM 714 O O . ASN A 1 82 ? -19.771 8.121 2.410 1.00 88.00 82 ASN A O 1
ATOM 718 N N . LYS A 1 83 ? -17.695 7.334 2.215 1.00 85.56 83 LYS A N 1
ATOM 719 C CA . LYS A 1 83 ? -17.183 8.444 1.391 1.00 85.56 83 LYS A CA 1
ATOM 720 C C . LYS A 1 83 ? -16.961 8.034 -0.062 1.00 85.56 83 LYS A C 1
ATOM 722 O O . LYS A 1 83 ? -16.690 8.897 -0.899 1.00 85.56 83 LYS A O 1
ATOM 727 N N . TRP A 1 84 ? -16.999 6.740 -0.365 1.00 85.44 84 TRP A N 1
ATOM 728 C CA . TRP A 1 84 ? -16.782 6.186 -1.699 1.00 85.44 84 TRP A CA 1
ATOM 729 C C . TRP A 1 84 ? -18.094 6.103 -2.490 1.00 85.44 84 TRP A C 1
ATOM 731 O O . TRP A 1 84 ? -18.402 5.082 -3.089 1.00 85.44 84 TRP A O 1
ATOM 741 N N . ASP A 1 85 ? -18.824 7.217 -2.556 1.00 77.38 85 ASP A N 1
ATOM 742 C CA . ASP A 1 85 ? -20.091 7.318 -3.300 1.00 77.38 85 ASP A CA 1
ATOM 743 C C . ASP A 1 85 ? -19.895 7.714 -4.774 1.00 77.38 85 ASP A C 1
ATOM 745 O O . ASP A 1 85 ? -20.850 7.832 -5.542 1.00 77.38 85 ASP A O 1
ATOM 749 N N . LYS A 1 86 ? -18.651 7.978 -5.198 1.00 72.62 86 LYS A N 1
ATOM 750 C CA . LYS A 1 86 ? -18.363 8.446 -6.558 1.00 72.62 86 LYS A CA 1
ATOM 751 C C . LYS A 1 86 ? -18.197 7.279 -7.525 1.00 72.62 86 LYS A C 1
ATOM 753 O O . LYS A 1 86 ? -17.358 6.406 -7.312 1.00 72.62 86 LYS A O 1
ATOM 758 N N . VAL A 1 87 ? -18.930 7.345 -8.637 1.00 68.75 87 VAL A N 1
ATOM 759 C CA . VAL 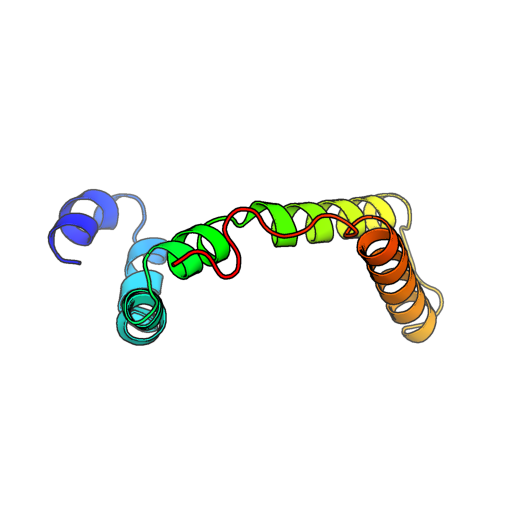A 1 87 ? -18.745 6.465 -9.795 1.00 68.75 87 VAL A CA 1
ATOM 760 C C . VAL A 1 87 ? -17.328 6.641 -10.329 1.00 68.75 87 VAL A C 1
ATOM 762 O O . VAL A 1 87 ? -16.833 7.760 -10.491 1.00 68.75 87 VAL A O 1
ATOM 765 N N . VAL A 1 88 ? -16.661 5.523 -10.586 1.00 72.62 88 VAL A N 1
ATOM 766 C CA . VAL A 1 88 ? -15.318 5.534 -11.149 1.00 72.62 88 VAL A CA 1
ATOM 767 C C . VAL A 1 88 ? -15.388 6.089 -12.576 1.00 72.62 88 VAL A C 1
ATOM 769 O O . VAL A 1 88 ? -16.157 5.618 -13.411 1.00 72.62 88 VAL A O 1
ATOM 772 N N . LEU A 1 89 ? -14.582 7.117 -12.845 1.00 68.06 89 LEU A N 1
ATOM 773 C CA . LEU A 1 89 ? -14.525 7.788 -14.142 1.00 68.06 89 LEU A CA 1
ATOM 774 C C . LEU A 1 89 ? -14.231 6.766 -15.259 1.00 68.06 89 LEU A C 1
ATOM 776 O O . LEU A 1 89 ? -13.261 6.016 -15.152 1.00 68.06 89 LEU A O 1
ATOM 780 N N . ASN A 1 90 ? -15.034 6.776 -16.327 1.00 68.56 90 ASN A N 1
ATOM 781 C CA . ASN A 1 90 ? -14.934 5.884 -17.494 1.00 68.56 90 ASN A CA 1
ATOM 782 C C . ASN A 1 90 ? -15.246 4.395 -17.232 1.00 68.56 90 ASN A C 1
ATOM 784 O O . ASN A 1 90 ? -14.792 3.534 -17.983 1.00 68.56 90 ASN A O 1
ATOM 788 N N . TRP A 1 91 ? -16.034 4.063 -16.204 1.00 68.81 91 TRP A N 1
ATOM 789 C CA . TRP A 1 91 ? -16.582 2.708 -16.074 1.00 68.81 91 TRP A CA 1
ATOM 790 C C . TRP A 1 91 ? -17.685 2.442 -17.102 1.00 68.81 91 TRP A C 1
ATOM 792 O O . TRP A 1 91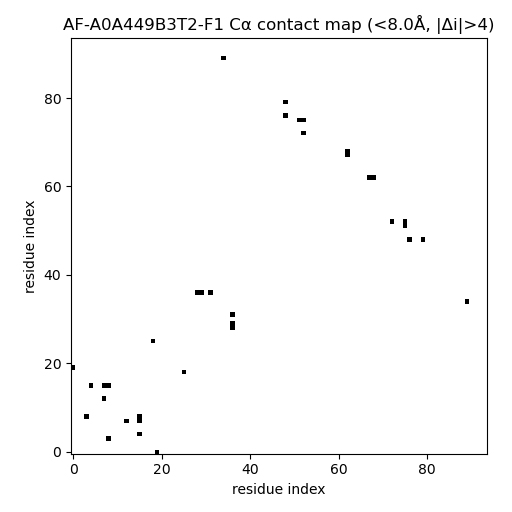 ? -18.712 3.115 -17.089 1.00 68.81 91 TRP A O 1
ATOM 802 N N . GLY A 1 92 ? -17.486 1.441 -17.964 1.00 65.12 92 GLY A N 1
ATOM 803 C CA . GLY A 1 92 ? -18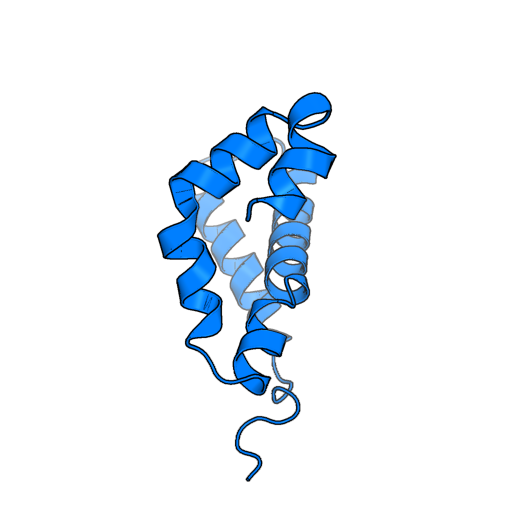.492 0.996 -18.938 1.00 65.12 92 GLY A CA 1
ATOM 804 C C . GLY A 1 92 ? -18.604 1.845 -20.208 1.00 65.12 92 GLY A C 1
ATOM 805 O O . GLY A 1 92 ? -19.588 1.709 -20.929 1.00 65.12 92 GLY A O 1
ATOM 806 N N . GLY A 1 93 ? -17.628 2.714 -20.491 1.00 58.53 93 GLY A N 1
ATOM 807 C CA . GLY A 1 93 ? -17.550 3.396 -21.783 1.00 58.53 93 GLY A CA 1
ATOM 808 C C . GLY A 1 93 ? -17.159 2.420 -22.894 1.00 58.53 93 GLY A C 1
ATOM 809 O O . GLY A 1 93 ? -16.088 1.817 -22.812 1.00 58.53 93 GLY A O 1
ATOM 810 N N . LEU A 1 94 ? -18.042 2.265 -23.887 1.00 41.09 94 LEU A N 1
ATOM 811 C CA . LEU A 1 94 ? -17.675 1.900 -25.261 1.00 41.09 94 LEU A CA 1
ATOM 812 C C . LEU A 1 94 ? -16.768 2.979 -25.866 1.00 41.09 94 LEU A C 1
ATOM 814 O O . LEU A 1 94 ? -16.996 4.171 -25.547 1.00 41.09 94 LEU A O 1
#

Solvent-accessible surface area (backbone atoms only — not comparable to full-atom values): 5809 Å² total; per-residue (Å²): 108,69,73,58,42,76,74,36,34,92,82,38,45,71,58,45,50,51,50,64,76,44,36,74,68,63,52,54,57,71,77,46,55,72,72,57,39,55,56,68,70,50,52,63,64,62,50,50,52,52,50,54,51,50,56,58,48,74,77,47,94,76,68,97,41,73,66,59,51,52,51,50,54,49,53,51,48,53,61,49,55,79,65,62,80,71,80,66,85,78,72,87,68,129

Mean predicted aligned error: 6.52 Å

Sequence (94 aa):
MKYFEEKWDSKYYYAVKSWRNNFDELVTFFNFPAEIRKLIYTTNVIENLNRNIRKIFKNKTSFPTDESLIKIVYFAIQNQLNKWDKVVLNWGGL